Protein AF-E4LIS2-F1 (afdb_monomer)

Secondary structure (DSSP, 8-state):
--------------HHHHHHHHHHHHHTT--STTHHHHHHHHHHHHHHHHHHHHHHHHHS----TTPPP------PPPPP-

Foldseek 3Di:
DDDPPPPPPPDDDDVVNVVVVVVLCVPQVDDDPVSVVVSVCVVVVVVVVVVVVVVVVVVPPPPDPPDPPPPPPDDDDDDDD

Nearest PDB structures (foldseek):
  6xg8-assembly1_A  TM=6.704E-01  e=2.087E-03  Acetivibrio thermocellus ATCC 27405
  6xgw-assembly1_B  TM=6.886E-01  e=8.585E-03  Acetivibrio thermocellus ATCC 27405

Radius of gyration: 26.89 Å; Cα contacts (8 Å, |Δi|>4): 8; chains: 1; bounding box: 85×33×48 Å

Mean predicted aligned error: 16.01 Å

Solvent-accessible surface area (backbone atoms only — not comparable to full-atom values): 5385 Å² total; per-residue (Å²): 135,84,83,77,74,73,82,73,78,77,77,80,85,44,71,71,56,50,52,54,51,53,52,50,48,68,76,64,71,55,85,48,81,63,47,52,53,49,52,52,50,50,54,52,49,50,52,52,48,50,54,50,50,54,50,47,60,70,62,57,75,72,87,52,95,78,63,73,79,82,75,75,81,73,77,80,81,81,84,88,130

pLDDT: mean 70.33, std 15.07, range [45.84, 89.12]

Structure (mmCIF, N/CA/C/O backbone):
data_AF-E4LIS2-F1
#
_entry.id   AF-E4LIS2-F1
#
loop_
_atom_site.group_PDB
_atom_site.id
_atom_site.type_symbol
_atom_site.label_atom_id
_atom_site.label_alt_id
_atom_site.label_comp_id
_atom_site.label_asym_id
_atom_site.label_entity_id
_atom_site.label_seq_id
_atom_site.pdbx_PDB_ins_code
_atom_site.Cartn_x
_atom_site.Cartn_y
_atom_site.Cartn_z
_atom_site.occupancy
_atom_site.B_iso_or_equiv
_atom_site.auth_seq_id
_atom_site.auth_comp_id
_atom_site.auth_asym_id
_atom_site.auth_atom_id
_atom_site.pdbx_PDB_model_num
ATOM 1 N N . MET A 1 1 ? 13.450 19.193 23.684 1.00 46.94 1 MET A N 1
ATOM 2 C CA . MET A 1 1 ? 13.534 18.819 22.254 1.00 46.94 1 MET A CA 1
ATOM 3 C C . MET A 1 1 ? 12.173 19.074 21.617 1.00 46.94 1 MET A C 1
ATOM 5 O O . MET A 1 1 ? 11.221 18.383 21.956 1.00 46.94 1 MET A O 1
ATOM 9 N N . ALA A 1 2 ? 12.042 20.122 20.801 1.00 49.09 2 ALA A N 1
ATOM 10 C CA . ALA A 1 2 ? 10.779 20.474 20.152 1.00 49.09 2 ALA A CA 1
ATOM 11 C C . ALA A 1 2 ? 10.561 19.568 18.931 1.00 49.09 2 ALA A C 1
ATOM 13 O O . ALA A 1 2 ? 11.358 19.588 17.996 1.00 49.09 2 ALA A O 1
ATOM 14 N N . LYS A 1 3 ? 9.502 18.752 18.951 1.00 59.91 3 LYS A N 1
ATOM 15 C CA . LYS A 1 3 ? 9.055 17.989 17.781 1.00 59.91 3 LYS A CA 1
ATOM 16 C C . LYS A 1 3 ? 8.550 18.995 16.743 1.00 59.91 3 LYS A C 1
ATOM 18 O O . LYS A 1 3 ? 7.452 19.521 16.891 1.00 59.91 3 LYS A O 1
ATOM 23 N N . GLN A 1 4 ? 9.362 19.296 15.732 1.00 55.69 4 GLN A N 1
ATOM 24 C CA . GLN A 1 4 ? 8.928 20.043 14.553 1.00 55.69 4 GLN A CA 1
ATOM 25 C C . GLN A 1 4 ? 7.846 19.208 13.856 1.00 55.69 4 GLN A C 1
ATOM 27 O O . GLN A 1 4 ? 8.147 18.200 13.217 1.00 55.69 4 GLN A O 1
ATOM 32 N N . GLN A 1 5 ? 6.575 19.566 14.052 1.00 56.75 5 GLN A N 1
ATOM 33 C CA . GLN A 1 5 ? 5.484 18.979 13.281 1.00 56.75 5 GLN A CA 1
ATOM 34 C C . GLN A 1 5 ? 5.699 19.404 11.830 1.00 56.75 5 GLN A C 1
ATOM 36 O O . GLN A 1 5 ? 5.605 20.588 11.512 1.00 56.75 5 GLN A O 1
ATOM 41 N N . LYS A 1 6 ? 6.064 18.441 10.974 1.00 55.91 6 LYS A N 1
ATOM 42 C CA . LYS A 1 6 ? 6.161 18.654 9.529 1.00 55.91 6 LYS A CA 1
ATOM 43 C C . LYS A 1 6 ? 4.829 19.220 9.061 1.00 55.91 6 LYS A C 1
ATOM 45 O O . LYS A 1 6 ? 3.784 18.637 9.346 1.00 55.91 6 LYS A O 1
ATOM 50 N N . GLU A 1 7 ? 4.884 20.357 8.381 1.00 51.62 7 GLU A N 1
ATOM 51 C CA . GLU A 1 7 ? 3.719 20.985 7.779 1.00 51.62 7 GLU A CA 1
ATOM 52 C C . GLU A 1 7 ? 3.065 19.960 6.846 1.00 51.62 7 GLU A C 1
ATOM 54 O O . GLU A 1 7 ? 3.624 19.576 5.816 1.00 51.62 7 GLU A O 1
ATOM 59 N N . VAL A 1 8 ? 1.927 19.412 7.277 1.00 60.38 8 VAL A N 1
ATOM 60 C CA . VAL A 1 8 ? 1.220 18.383 6.521 1.00 60.38 8 VAL A CA 1
ATOM 61 C C . VAL A 1 8 ? 0.722 19.071 5.262 1.00 60.38 8 VAL A C 1
ATOM 63 O O . VAL A 1 8 ? -0.179 19.910 5.330 1.00 60.38 8 VAL A O 1
ATOM 66 N N . HIS A 1 9 ? 1.336 18.760 4.120 1.00 63.34 9 HIS A N 1
ATOM 67 C CA . HIS A 1 9 ? 0.875 19.241 2.825 1.00 63.34 9 HIS A CA 1
ATOM 68 C C . HIS A 1 9 ? -0.594 18.840 2.683 1.00 63.34 9 HIS A C 1
ATOM 70 O O . HIS A 1 9 ? -0.920 17.666 2.506 1.00 63.34 9 HIS A O 1
ATOM 76 N N . LYS A 1 10 ? -1.499 19.814 2.828 1.00 65.31 10 LYS A N 1
ATOM 77 C CA . LYS A 1 10 ? -2.937 19.576 2.729 1.00 65.31 10 LYS A CA 1
ATOM 78 C C . LYS A 1 10 ? -3.227 19.152 1.299 1.00 65.31 10 LYS A C 1
ATOM 80 O O . LYS A 1 10 ? -3.206 19.972 0.379 1.00 65.31 10 LYS A O 1
ATOM 85 N N . VAL A 1 11 ? -3.462 17.859 1.103 1.00 71.94 11 VAL A N 1
ATOM 86 C CA . VAL A 1 11 ? -3.757 17.314 -0.216 1.00 71.94 11 VAL A CA 1
ATOM 87 C C . VAL A 1 11 ? -5.069 17.931 -0.694 1.00 71.94 11 VAL A C 1
ATOM 89 O O . VAL A 1 11 ? -6.139 17.643 -0.163 1.00 71.94 11 VAL A O 1
ATOM 92 N N . LYS A 1 12 ? -5.005 18.789 -1.717 1.00 80.69 12 LYS A N 1
ATOM 93 C CA . LYS A 1 12 ? -6.21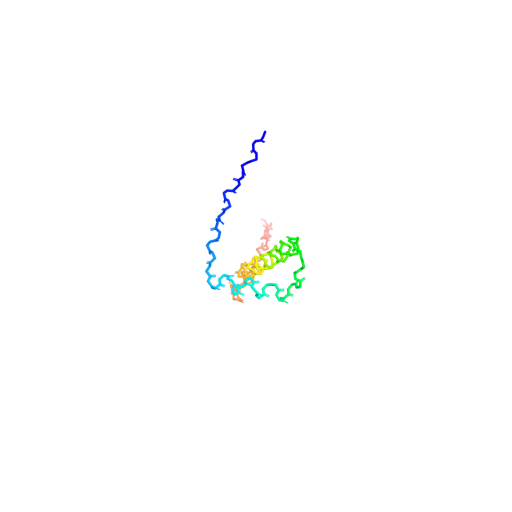2 19.199 -2.445 1.00 80.69 12 LYS A CA 1
ATOM 94 C C . LYS A 1 12 ? -6.785 17.964 -3.124 1.00 80.69 12 LYS A C 1
ATOM 96 O O . LYS A 1 12 ? -6.131 17.424 -4.018 1.00 80.69 12 LYS A O 1
ATOM 101 N N . MET A 1 13 ? -7.968 17.522 -2.709 1.00 80.62 13 MET A N 1
ATOM 102 C CA . MET A 1 13 ? -8.642 16.409 -3.369 1.00 80.62 13 MET A CA 1
ATOM 103 C C . MET A 1 13 ? -9.182 16.854 -4.720 1.00 80.62 13 MET A C 1
ATOM 105 O O . MET A 1 13 ? -10.056 17.714 -4.801 1.00 80.62 13 MET A O 1
ATOM 109 N N . THR A 1 14 ? -8.627 16.259 -5.767 1.00 89.12 14 THR A N 1
ATOM 110 C CA . THR A 1 14 ? -9.123 16.324 -7.142 1.00 89.12 14 THR A CA 1
ATOM 111 C C . THR A 1 14 ? -9.783 14.992 -7.476 1.00 89.12 14 THR A C 1
ATOM 113 O O . THR A 1 14 ? -9.561 14.002 -6.777 1.00 89.12 14 THR A O 1
ATOM 116 N N . ASP A 1 15 ? -10.568 14.933 -8.544 1.00 86.56 15 ASP A N 1
ATOM 117 C CA . ASP A 1 15 ? -11.311 13.711 -8.878 1.00 86.56 15 ASP A CA 1
ATOM 118 C C . ASP A 1 15 ? -10.383 12.546 -9.235 1.00 86.56 15 ASP A C 1
ATOM 120 O O . ASP A 1 15 ? -10.613 11.425 -8.792 1.00 86.56 15 ASP A O 1
ATOM 124 N N . GLY A 1 16 ? -9.243 12.827 -9.877 1.00 88.81 16 GLY A N 1
ATOM 125 C CA . GLY A 1 16 ? -8.188 11.828 -10.074 1.00 88.81 16 GLY A CA 1
ATOM 126 C C . GLY A 1 16 ? -7.630 11.270 -8.757 1.00 88.81 16 GLY A C 1
ATOM 127 O O . GLY A 1 16 ? -7.420 10.070 -8.637 1.00 88.81 16 GLY A O 1
ATOM 128 N N . LYS A 1 17 ? -7.462 12.109 -7.723 1.00 85.06 17 LYS A N 1
ATOM 129 C CA . LYS A 1 17 ? -7.013 11.640 -6.399 1.00 85.06 17 LYS A CA 1
ATOM 130 C C . LYS A 1 17 ? -8.076 10.809 -5.686 1.00 85.06 17 LYS A C 1
ATOM 132 O O . LYS A 1 17 ? -7.726 9.858 -4.999 1.00 85.06 17 LYS A O 1
ATOM 137 N N . ARG A 1 18 ? -9.362 11.136 -5.860 1.00 85.88 18 ARG A N 1
ATOM 138 C CA . ARG A 1 18 ? -10.466 10.321 -5.323 1.00 85.88 18 ARG A CA 1
ATOM 139 C C . ARG A 1 18 ? -10.521 8.948 -5.985 1.00 85.88 18 ARG A C 1
ATOM 141 O O . ARG A 1 18 ? -10.708 7.970 -5.274 1.00 85.88 18 ARG A O 1
ATOM 148 N N . ALA A 1 19 ? -10.322 8.882 -7.301 1.00 87.50 19 ALA A N 1
ATOM 149 C CA . ALA A 1 19 ? -10.301 7.623 -8.040 1.00 87.50 19 ALA A CA 1
ATOM 150 C C . ALA A 1 19 ? -9.180 6.692 -7.548 1.00 87.50 19 ALA A C 1
ATOM 152 O O . ALA A 1 19 ? -9.442 5.529 -7.262 1.00 87.50 19 ALA A O 1
ATOM 153 N N . ILE A 1 20 ? -7.967 7.226 -7.352 1.00 85.81 20 ILE A N 1
ATOM 154 C CA . ILE A 1 20 ? -6.832 6.459 -6.807 1.00 85.81 20 ILE A CA 1
ATOM 155 C C . ILE A 1 20 ? -7.150 5.935 -5.404 1.00 85.81 20 ILE A C 1
ATOM 157 O O . ILE A 1 20 ? -6.929 4.764 -5.114 1.00 85.81 20 ILE A O 1
ATOM 161 N N . ILE A 1 21 ? -7.707 6.785 -4.533 1.00 82.50 21 ILE A N 1
ATOM 162 C CA . ILE A 1 21 ? -8.095 6.357 -3.185 1.00 82.50 21 ILE A CA 1
ATOM 163 C C . ILE A 1 21 ? -9.149 5.244 -3.260 1.00 82.50 21 ILE A C 1
ATOM 165 O O . ILE A 1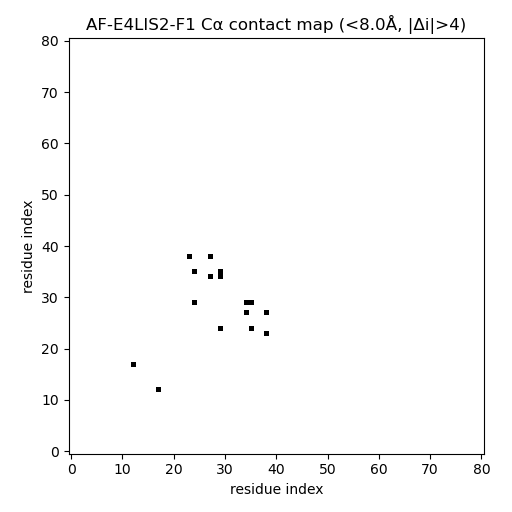 21 ? -9.006 4.246 -2.568 1.00 82.50 21 ILE A O 1
ATOM 169 N N . GLN A 1 22 ? -10.172 5.362 -4.110 1.00 84.25 22 GLN A N 1
ATOM 170 C CA . GLN A 1 22 ? -11.199 4.321 -4.254 1.00 84.25 22 GLN A CA 1
ATOM 171 C C . GLN A 1 22 ? -10.634 2.972 -4.708 1.00 84.25 22 GLN A C 1
ATOM 173 O O . GLN A 1 22 ? -11.048 1.949 -4.172 1.00 84.25 22 GLN A O 1
ATOM 178 N N . GLN A 1 23 ? -9.687 2.968 -5.647 1.00 85.31 23 GLN A N 1
ATOM 179 C CA . GLN A 1 23 ? -8.997 1.743 -6.065 1.00 85.31 23 GLN A CA 1
ATOM 180 C C . GLN A 1 23 ? -8.229 1.118 -4.897 1.00 85.31 23 GLN A C 1
ATOM 182 O O . GLN A 1 23 ? -8.350 -0.077 -4.649 1.00 85.31 23 GLN A O 1
ATOM 187 N N . LEU A 1 24 ? -7.545 1.945 -4.102 1.00 83.31 24 LEU A N 1
ATOM 188 C CA . LEU A 1 24 ? -6.815 1.488 -2.922 1.00 83.31 24 LEU A CA 1
ATOM 189 C C . LEU A 1 24 ? -7.735 0.817 -1.889 1.00 83.31 24 LEU A C 1
ATOM 191 O O . LEU A 1 24 ? -7.398 -0.231 -1.351 1.00 83.31 24 LEU A O 1
ATOM 195 N N . PHE A 1 25 ? -8.919 1.392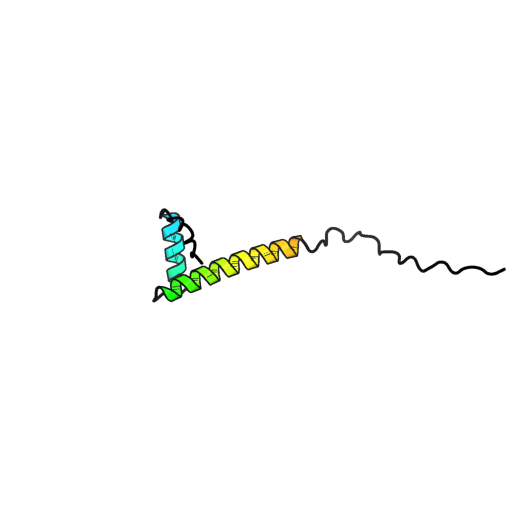 -1.645 1.00 80.94 25 PHE A N 1
ATOM 196 C CA . PHE A 1 25 ? -9.924 0.812 -0.745 1.00 80.94 25 PHE A CA 1
ATOM 197 C C . PHE A 1 25 ? -10.463 -0.539 -1.236 1.00 80.94 25 PHE A C 1
ATOM 199 O O . PHE A 1 25 ? -10.821 -1.372 -0.409 1.00 80.94 25 PHE A O 1
ATOM 206 N N . GLN A 1 26 ? -10.536 -0.755 -2.552 1.00 81.50 26 GLN A N 1
ATOM 207 C CA . GLN A 1 26 ? -11.020 -2.009 -3.136 1.00 81.50 26 GLN A CA 1
ATOM 208 C C . GLN A 1 26 ? -9.965 -3.119 -3.110 1.00 81.50 26 GLN A C 1
ATOM 210 O O . GLN A 1 26 ? -10.317 -4.276 -2.908 1.00 81.50 26 GLN A O 1
ATOM 215 N N . GLU A 1 27 ? -8.692 -2.782 -3.321 1.00 82.56 27 GLU A N 1
ATOM 216 C CA . GLU A 1 27 ? -7.608 -3.770 -3.390 1.00 82.56 27 GLU A CA 1
ATOM 217 C C . GLU A 1 27 ? -7.106 -4.224 -2.010 1.00 82.56 27 GLU A C 1
ATOM 219 O O . GLU A 1 27 ? -6.690 -5.371 -1.871 1.00 82.56 27 GLU A O 1
ATOM 224 N N . TYR A 1 28 ? -7.162 -3.353 -0.994 1.00 79.06 28 TYR A N 1
ATOM 225 C CA . TYR A 1 28 ? -6.566 -3.599 0.331 1.00 79.06 28 TYR A CA 1
ATOM 226 C C . TYR A 1 28 ? -7.567 -3.958 1.445 1.00 79.06 28 TYR A C 1
ATOM 228 O O . TYR A 1 28 ? -7.159 -4.015 2.601 1.00 79.06 28 TYR A O 1
ATOM 236 N N . ASP A 1 29 ? -8.846 -4.184 1.118 1.00 80.88 29 ASP A N 1
ATOM 237 C CA . ASP A 1 29 ? -9.930 -4.514 2.069 1.00 80.88 29 ASP A CA 1
ATOM 238 C C . ASP A 1 29 ? -9.885 -3.665 3.358 1.00 80.88 29 ASP A C 1
ATOM 240 O O . ASP A 1 29 ? -9.706 -4.146 4.476 1.00 80.88 29 ASP A O 1
ATOM 244 N N . ILE A 1 30 ? -9.934 -2.342 3.183 1.00 81.62 30 ILE A N 1
ATOM 245 C CA . ILE A 1 30 ? -9.676 -1.392 4.271 1.00 81.62 30 ILE A CA 1
ATOM 246 C C . ILE A 1 30 ? -10.903 -1.265 5.177 1.00 81.62 30 ILE A C 1
ATOM 248 O O . ILE A 1 30 ? -11.908 -0.658 4.798 1.00 81.62 30 ILE A O 1
ATOM 252 N N . GLU A 1 31 ? -10.773 -1.737 6.417 1.00 83.44 31 GLU A N 1
ATOM 253 C CA . GLU A 1 31 ? -11.809 -1.640 7.452 1.00 83.44 31 GLU A CA 1
ATOM 254 C C . GLU A 1 31 ? -11.536 -0.516 8.469 1.00 83.44 31 GLU A C 1
ATOM 256 O O . GLU A 1 31 ? -12.466 0.031 9.071 1.00 83.44 31 GLU A O 1
ATOM 261 N N . SER A 1 32 ? -10.269 -0.126 8.659 1.00 83.06 32 SER A N 1
ATOM 262 C CA . SER A 1 32 ? -9.861 0.838 9.685 1.00 83.06 32 SER A CA 1
ATOM 263 C C . SER A 1 32 ? -8.872 1.907 9.205 1.00 83.06 32 SER A C 1
ATOM 265 O O . SER A 1 32 ? -8.221 1.824 8.162 1.00 83.06 32 SER A O 1
ATOM 267 N N . THR A 1 33 ? -8.705 2.949 10.028 1.00 82.25 33 THR A N 1
ATOM 268 C CA . THR A 1 33 ? -7.696 3.997 9.801 1.00 82.25 33 THR A CA 1
ATOM 269 C C . THR A 1 33 ? -6.251 3.509 9.957 1.00 82.25 33 THR A C 1
ATOM 271 O O . THR A 1 33 ? -5.333 4.251 9.603 1.00 82.25 33 THR A O 1
ATOM 274 N N . SER A 1 34 ? -6.035 2.322 10.536 1.00 84.75 34 SER A N 1
ATOM 275 C CA . SER A 1 34 ? -4.712 1.688 10.570 1.00 84.75 34 SER A CA 1
ATOM 276 C C . SER A 1 34 ? -4.416 1.036 9.226 1.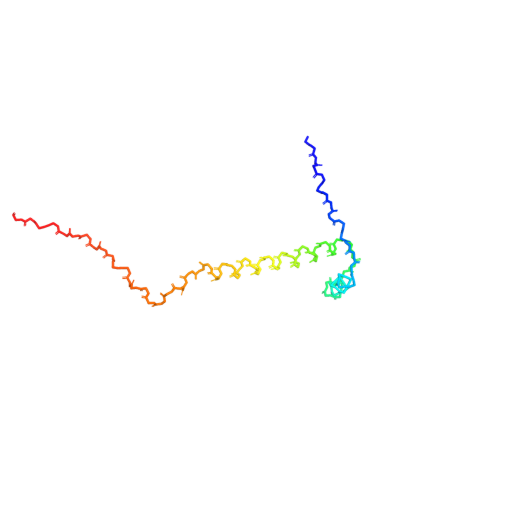00 84.75 34 SER A C 1
ATOM 278 O O . SER A 1 34 ? -3.363 1.293 8.650 1.00 84.75 34 SER A O 1
ATOM 280 N N . ASP A 1 35 ? -5.392 0.314 8.677 1.00 82.50 35 ASP A N 1
ATOM 281 C CA . ASP A 1 35 ? -5.234 -0.435 7.427 1.00 82.50 35 ASP A CA 1
ATOM 282 C C . ASP A 1 35 ? -4.942 0.504 6.255 1.00 82.50 35 ASP A C 1
ATOM 284 O O . ASP A 1 35 ? -4.034 0.251 5.472 1.00 82.50 35 ASP A O 1
ATOM 288 N N . ILE A 1 36 ? -5.601 1.670 6.194 1.00 82.75 36 ILE A N 1
ATOM 289 C CA . ILE A 1 36 ? -5.272 2.701 5.192 1.00 82.75 36 ILE A CA 1
ATOM 290 C C . ILE A 1 36 ? -3.844 3.239 5.344 1.00 82.75 36 ILE A C 1
ATOM 292 O O . ILE A 1 36 ? -3.205 3.566 4.348 1.00 82.75 36 ILE A O 1
ATOM 296 N N . GLN A 1 37 ? -3.319 3.360 6.565 1.00 83.06 37 GLN A N 1
ATOM 297 C CA . GLN A 1 37 ? -1.945 3.829 6.757 1.00 83.06 37 GLN A CA 1
ATOM 298 C C . GLN A 1 37 ? -0.935 2.776 6.329 1.00 83.06 37 GLN A C 1
ATOM 300 O O . GLN A 1 37 ? 0.082 3.136 5.739 1.00 83.06 37 GLN A O 1
ATOM 305 N N . ASP A 1 38 ? -1.199 1.510 6.628 1.00 85.25 38 ASP A N 1
ATOM 306 C CA . ASP A 1 38 ? -0.294 0.417 6.298 1.00 85.25 38 ASP A CA 1
ATOM 307 C C . ASP A 1 38 ? -0.340 0.107 4.797 1.00 85.25 38 ASP A C 1
ATOM 309 O O . ASP A 1 38 ? 0.712 0.087 4.166 1.00 85.25 38 ASP A O 1
ATOM 313 N N . ALA A 1 39 ? -1.525 0.094 4.178 1.00 85.12 39 ALA A N 1
ATOM 314 C CA . ALA A 1 39 ? -1.681 0.014 2.725 1.00 85.12 39 ALA A CA 1
ATOM 315 C C . ALA A 1 39 ? -0.933 1.140 1.988 1.00 85.12 39 ALA A C 1
ATOM 317 O O . ALA A 1 39 ? -0.232 0.896 1.008 1.00 85.12 39 ALA A O 1
ATOM 318 N N . LEU A 1 40 ? -1.0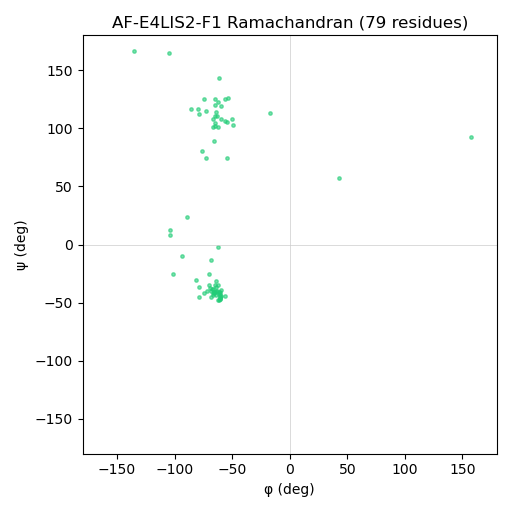26 2.388 2.471 1.00 86.06 40 LEU A N 1
ATOM 319 C CA . LEU A 1 40 ? -0.291 3.511 1.876 1.00 86.06 40 LEU A CA 1
ATOM 320 C C . LEU A 1 40 ? 1.229 3.379 2.050 1.00 86.06 40 LEU A C 1
ATOM 322 O O . LEU A 1 40 ? 1.971 3.747 1.139 1.00 86.06 40 LEU A O 1
ATOM 326 N N . LY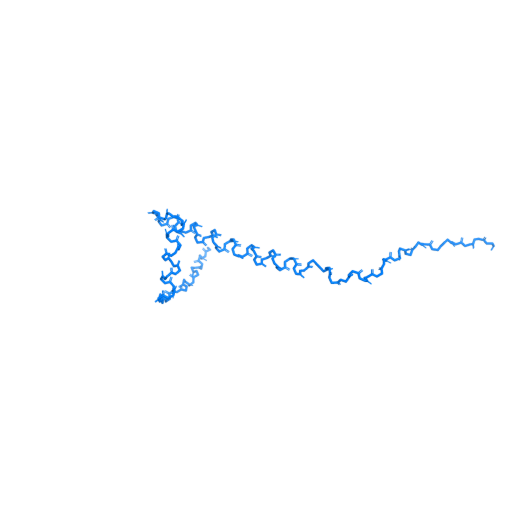S A 1 41 ? 1.709 2.882 3.199 1.00 87.31 41 LYS A N 1
ATOM 327 C CA . LYS A 1 41 ? 3.143 2.628 3.421 1.00 87.31 41 LYS A CA 1
ATOM 328 C C . LYS A 1 41 ? 3.650 1.516 2.515 1.00 87.31 41 LYS A C 1
ATOM 330 O O . LYS A 1 41 ? 4.716 1.681 1.932 1.00 87.31 41 LYS A O 1
ATOM 335 N N . ASP A 1 42 ? 2.894 0.434 2.385 1.00 87.88 42 ASP A N 1
ATOM 336 C CA . ASP A 1 42 ? 3.270 -0.723 1.581 1.00 87.88 42 ASP A CA 1
ATOM 337 C C . ASP A 1 42 ? 3.277 -0.377 0.093 1.00 87.88 42 ASP A C 1
ATOM 339 O O . ASP A 1 42 ? 4.260 -0.658 -0.589 1.00 87.88 42 ASP A O 1
ATOM 343 N N . LEU A 1 43 ? 2.252 0.325 -0.403 1.00 86.69 43 LEU A N 1
ATOM 344 C CA . LEU A 1 43 ? 2.191 0.747 -1.804 1.00 86.69 43 LEU A CA 1
ATOM 345 C C . LEU A 1 43 ? 3.348 1.689 -2.166 1.00 86.69 43 LEU A C 1
ATOM 347 O O . LEU A 1 43 ? 4.032 1.502 -3.177 1.00 86.69 43 LEU A O 1
ATOM 351 N N . LEU A 1 44 ? 3.592 2.707 -1.335 1.00 86.75 44 LEU A N 1
ATOM 352 C CA . LEU A 1 44 ? 4.683 3.655 -1.568 1.00 86.75 44 LEU A CA 1
ATOM 353 C C . LEU A 1 44 ? 6.053 2.996 -1.373 1.00 86.75 44 LEU A C 1
ATOM 355 O O . LEU A 1 44 ? 6.980 3.283 -2.127 1.00 86.75 44 LEU A O 1
ATOM 359 N N . GLY A 1 45 ? 6.180 2.101 -0.394 1.00 87.88 45 GLY A N 1
ATOM 360 C CA . GLY A 1 45 ? 7.391 1.330 -0.131 1.00 87.88 45 GLY A CA 1
ATOM 361 C C . GLY A 1 45 ? 7.741 0.387 -1.279 1.00 87.88 45 GLY A C 1
ATOM 362 O O . GLY A 1 45 ? 8.896 0.354 -1.696 1.00 87.88 45 GLY A O 1
ATOM 363 N N . GLY A 1 46 ? 6.747 -0.311 -1.836 1.00 86.56 46 GLY A N 1
ATOM 364 C CA . GLY A 1 46 ? 6.888 -1.146 -3.029 1.00 86.56 46 GLY A CA 1
ATOM 365 C C . GLY A 1 46 ? 7.313 -0.329 -4.245 1.00 86.56 46 GLY A C 1
ATOM 366 O O . GLY A 1 46 ? 8.310 -0.657 -4.878 1.00 86.56 46 GLY A O 1
ATOM 367 N N . THR A 1 47 ? 6.648 0.805 -4.490 1.00 86.00 47 THR A N 1
ATOM 368 C CA . THR A 1 47 ? 6.980 1.698 -5.615 1.00 86.00 47 THR A CA 1
ATOM 369 C C . THR A 1 47 ? 8.414 2.228 -5.518 1.00 86.00 47 THR A C 1
ATOM 371 O O . THR A 1 47 ? 9.160 2.196 -6.491 1.00 86.00 47 THR A O 1
ATOM 374 N N . ILE A 1 48 ? 8.834 2.707 -4.341 1.00 84.69 48 ILE A N 1
ATOM 375 C CA . ILE A 1 48 ? 10.201 3.214 -4.142 1.00 84.69 48 ILE A CA 1
ATOM 376 C C . ILE A 1 48 ? 11.218 2.083 -4.297 1.00 84.69 48 ILE A C 1
ATOM 378 O O . ILE A 1 48 ? 12.259 2.289 -4.913 1.00 84.69 48 ILE A O 1
ATOM 382 N N . LYS A 1 49 ? 10.923 0.892 -3.767 1.00 84.56 49 LYS A N 1
ATOM 383 C CA . LYS A 1 49 ? 11.791 -0.276 -3.915 1.00 84.56 49 LYS A CA 1
ATOM 384 C C . LYS A 1 49 ? 11.966 -0.657 -5.386 1.00 84.56 49 LYS A C 1
ATOM 386 O O . LYS A 1 49 ? 13.102 -0.830 -5.807 1.00 84.56 49 LYS A O 1
ATOM 391 N N . GLU A 1 50 ? 10.887 -0.719 -6.162 1.00 83.94 50 GLU A N 1
ATOM 392 C CA . GLU A 1 50 ? 10.952 -0.970 -7.607 1.00 83.94 50 GLU A CA 1
ATOM 393 C C . GLU A 1 50 ? 11.776 0.100 -8.328 1.00 83.94 50 GLU A C 1
ATOM 395 O O . GLU A 1 50 ? 12.639 -0.229 -9.134 1.00 83.94 50 GLU A O 1
ATOM 400 N N . MET A 1 51 ? 11.583 1.382 -7.998 1.00 80.31 51 MET A N 1
ATOM 401 C CA . MET A 1 51 ? 12.393 2.464 -8.570 1.00 80.31 51 MET A CA 1
ATOM 402 C C . MET A 1 51 ? 13.881 2.312 -8.230 1.00 80.31 51 MET A C 1
ATOM 404 O O . MET A 1 51 ? 14.723 2.512 -9.101 1.00 80.31 51 MET A O 1
ATOM 408 N N . MET A 1 52 ? 14.209 1.926 -6.995 1.00 78.81 52 MET A N 1
ATOM 409 C CA . MET A 1 52 ? 15.588 1.665 -6.577 1.00 78.81 52 MET A CA 1
ATOM 410 C C . MET A 1 52 ? 16.178 0.427 -7.262 1.00 78.81 52 MET A C 1
ATOM 412 O O . MET A 1 52 ? 17.354 0.432 -7.606 1.00 78.81 52 MET A O 1
ATOM 416 N N . GLU A 1 53 ? 15.397 -0.634 -7.463 1.00 76.06 53 GLU A N 1
ATOM 417 C CA . GLU A 1 53 ? 15.830 -1.837 -8.184 1.00 76.06 53 GLU A CA 1
ATOM 418 C C . GLU A 1 53 ? 16.075 -1.542 -9.667 1.00 76.06 53 GLU A C 1
ATOM 420 O O . GLU A 1 53 ? 17.103 -1.955 -10.193 1.00 76.06 53 GLU A O 1
ATOM 425 N N . VAL A 1 54 ? 15.210 -0.756 -10.315 1.00 75.75 54 VAL A N 1
ATOM 426 C CA . VAL A 1 54 ? 15.403 -0.279 -11.697 1.00 75.75 54 VAL A CA 1
ATOM 427 C C . VAL A 1 54 ? 16.629 0.631 -11.809 1.00 75.75 54 VAL A C 1
ATOM 429 O O . VAL A 1 54 ? 17.390 0.533 -12.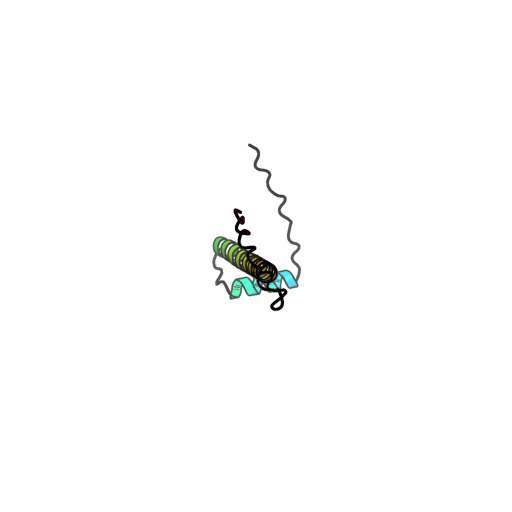774 1.00 75.75 54 VAL A O 1
ATOM 432 N N . GLU A 1 55 ? 16.850 1.507 -10.826 1.00 67.44 55 GLU A N 1
ATOM 433 C CA . GLU A 1 55 ? 18.045 2.350 -10.768 1.00 67.44 55 GLU A CA 1
ATOM 434 C C . GLU A 1 55 ? 19.314 1.508 -10.564 1.00 67.44 55 GLU A C 1
ATOM 436 O O . GLU A 1 55 ? 20.311 1.753 -11.238 1.00 67.44 55 GLU A O 1
ATOM 441 N N . MET A 1 56 ? 19.281 0.478 -9.709 1.00 61.62 56 MET A N 1
ATOM 442 C CA . MET A 1 56 ? 20.399 -0.454 -9.515 1.00 61.62 56 MET A CA 1
ATOM 443 C C . MET A 1 56 ? 20.660 -1.339 -10.738 1.00 61.62 56 MET A C 1
ATOM 445 O O . MET A 1 56 ? 21.822 -1.543 -11.074 1.00 61.62 56 MET A O 1
ATOM 449 N N . ASP A 1 57 ? 19.626 -1.829 -11.425 1.00 58.72 57 ASP A N 1
ATOM 450 C CA . ASP A 1 57 ? 19.757 -2.583 -12.682 1.00 58.72 57 ASP A CA 1
ATOM 451 C C . ASP A 1 57 ? 20.350 -1.699 -13.792 1.00 58.72 57 ASP A C 1
ATOM 453 O O . ASP A 1 57 ? 21.235 -2.121 -14.532 1.00 58.72 57 ASP A O 1
ATOM 457 N N . SER A 1 58 ? 19.980 -0.413 -13.813 1.00 58.28 58 SER A N 1
ATOM 458 C CA . SER A 1 58 ? 20.603 0.598 -14.681 1.00 58.28 58 SER A CA 1
ATOM 459 C C . SER A 1 58 ? 22.044 0.950 -14.264 1.00 58.28 58 SER A C 1
ATOM 461 O O . SER A 1 58 ? 22.840 1.373 -15.099 1.00 58.28 58 SER A O 1
ATOM 463 N N . HIS A 1 59 ? 22.403 0.773 -12.986 1.00 55.22 59 HIS A N 1
ATOM 464 C CA . HIS A 1 59 ? 23.740 1.041 -12.436 1.00 55.22 59 HIS A CA 1
ATOM 465 C C . HIS A 1 59 ? 24.679 -0.178 -12.397 1.00 55.22 59 HIS A C 1
ATOM 467 O O . HIS A 1 59 ? 25.881 -0.012 -12.161 1.00 55.22 59 HIS A O 1
ATOM 473 N N . LEU A 1 60 ? 24.190 -1.392 -12.665 1.00 53.78 60 LEU A N 1
ATOM 474 C CA . LEU A 1 60 ? 25.021 -2.559 -12.954 1.00 53.78 60 LEU A CA 1
ATOM 475 C C . LEU A 1 60 ? 25.534 -2.414 -14.384 1.00 53.78 60 LEU A C 1
ATOM 477 O O . LEU A 1 60 ? 24.979 -2.985 -15.314 1.00 53.78 60 LEU A O 1
ATOM 481 N N . GLY A 1 61 ? 26.583 -1.601 -14.544 1.00 51.72 61 GLY A N 1
ATOM 482 C CA . GLY A 1 61 ? 27.255 -1.282 -15.802 1.00 51.72 61 GLY A CA 1
ATOM 483 C C . GLY A 1 61 ? 27.732 -2.505 -16.591 1.00 51.72 61 GLY A C 1
ATOM 484 O O . GLY A 1 61 ? 28.925 -2.773 -16.693 1.00 51.72 61 GLY A O 1
ATOM 485 N N . TYR A 1 62 ? 26.793 -3.202 -17.221 1.00 48.84 62 TYR A N 1
ATOM 486 C CA . TYR A 1 62 ? 27.009 -4.106 -18.341 1.00 48.84 62 TYR A CA 1
ATOM 487 C C . TYR A 1 62 ? 26.919 -3.354 -19.671 1.00 48.84 62 TYR A C 1
ATOM 489 O O . TYR A 1 62 ? 26.730 -3.950 -20.731 1.00 48.84 62 TYR A O 1
ATOM 497 N N . GLU A 1 63 ? 27.151 -2.044 -19.656 1.00 47.34 63 GLU A N 1
ATOM 498 C CA . GLU A 1 63 ? 27.587 -1.326 -20.843 1.00 47.34 63 GLU A CA 1
ATOM 499 C C . GLU A 1 63 ? 29.051 -1.689 -21.118 1.00 47.34 63 GLU A C 1
ATOM 501 O O . GLU A 1 63 ? 29.965 -0.933 -20.803 1.00 47.34 63 GLU A O 1
ATOM 506 N N . ASN A 1 64 ? 29.277 -2.902 -21.633 1.00 51.91 64 ASN A N 1
ATOM 507 C CA . ASN A 1 64 ? 30.152 -3.198 -22.771 1.00 51.91 64 ASN A CA 1
ATOM 508 C C . ASN A 1 64 ? 30.612 -4.678 -22.746 1.00 51.91 64 ASN A C 1
ATOM 510 O O . ASN A 1 64 ? 31.674 -4.982 -22.196 1.00 51.91 64 ASN A O 1
ATOM 514 N N . PRO A 1 65 ? 29.901 -5.612 -23.411 1.00 54.84 65 PRO A N 1
ATOM 515 C CA . PRO A 1 65 ? 30.400 -6.975 -23.646 1.00 54.84 65 PRO A CA 1
ATOM 516 C C . PRO A 1 65 ? 31.682 -7.031 -24.506 1.00 54.84 65 PRO A C 1
ATOM 518 O O . PRO A 1 65 ? 32.220 -8.109 -24.739 1.00 54.84 65 PRO A O 1
ATOM 521 N N . ASN A 1 66 ? 32.185 -5.884 -24.973 1.00 47.97 66 ASN A N 1
ATOM 522 C CA . ASN A 1 66 ? 33.421 -5.721 -25.733 1.00 47.97 66 ASN A CA 1
ATOM 523 C C . ASN A 1 66 ? 34.576 -5.135 -24.892 1.00 47.97 66 ASN A C 1
ATOM 525 O O . ASN A 1 66 ? 35.588 -4.706 -25.451 1.00 47.97 66 ASN A O 1
ATOM 529 N N . ALA A 1 67 ? 34.446 -5.069 -23.561 1.00 50.69 67 ALA A N 1
ATOM 530 C CA . ALA A 1 67 ? 35.569 -4.710 -22.702 1.00 50.69 67 ALA A CA 1
ATOM 531 C C . ALA A 1 67 ? 36.655 -5.803 -22.810 1.00 50.69 67 ALA A C 1
ATOM 533 O O . ALA A 1 67 ? 36.375 -6.969 -22.517 1.00 50.69 67 ALA A O 1
ATOM 534 N N . PRO A 1 68 ? 37.888 -5.481 -23.251 1.00 51.28 68 PRO A N 1
ATOM 535 C CA . PRO A 1 68 ? 38.941 -6.482 -23.349 1.00 51.28 68 PRO A CA 1
ATOM 536 C C . PRO A 1 68 ? 39.229 -7.048 -21.952 1.00 51.28 68 PRO A C 1
ATOM 538 O O . PRO A 1 68 ? 39.202 -6.288 -20.977 1.00 51.28 68 PRO A O 1
ATOM 541 N N . PRO A 1 69 ? 39.524 -8.356 -21.822 1.00 52.16 69 PRO A N 1
ATOM 542 C CA . PRO A 1 69 ? 39.860 -8.929 -20.529 1.00 52.16 69 PRO A CA 1
ATOM 543 C C . PRO A 1 69 ? 41.036 -8.144 -19.953 1.00 52.16 69 PRO A C 1
ATOM 545 O O . PRO A 1 69 ? 42.063 -7.980 -20.619 1.00 52.16 69 PRO A O 1
ATOM 548 N N . MET A 1 70 ? 40.864 -7.635 -18.731 1.00 57.84 70 MET A N 1
ATOM 549 C CA . MET A 1 70 ? 41.925 -7.003 -17.953 1.00 57.84 70 MET A CA 1
ATOM 550 C C . MET A 1 70 ? 43.141 -7.934 -17.975 1.00 57.84 70 MET A C 1
ATOM 552 O O . MET A 1 70 ? 43.159 -8.962 -17.298 1.00 57.84 70 MET A O 1
ATOM 556 N N . ARG A 1 71 ? 44.156 -7.609 -18.789 1.00 52.31 71 ARG A N 1
ATOM 557 C CA . ARG A 1 71 ? 45.451 -8.292 -18.745 1.00 52.31 71 ARG A CA 1
ATOM 558 C C . ARG A 1 71 ? 46.032 -7.967 -17.381 1.00 52.31 71 ARG A C 1
ATOM 560 O O . ARG A 1 71 ? 46.539 -6.871 -17.166 1.00 52.31 71 ARG A O 1
ATOM 567 N N . THR A 1 72 ? 45.946 -8.923 -16.465 1.00 56.75 72 THR A N 1
ATOM 568 C CA . THR A 1 72 ? 46.770 -8.952 -15.263 1.00 56.75 72 THR A CA 1
ATOM 569 C C . THR A 1 72 ? 48.214 -8.766 -15.718 1.00 56.75 72 THR A C 1
ATOM 571 O O . THR A 1 72 ? 48.772 -9.653 -16.369 1.00 56.75 72 THR A O 1
ATOM 574 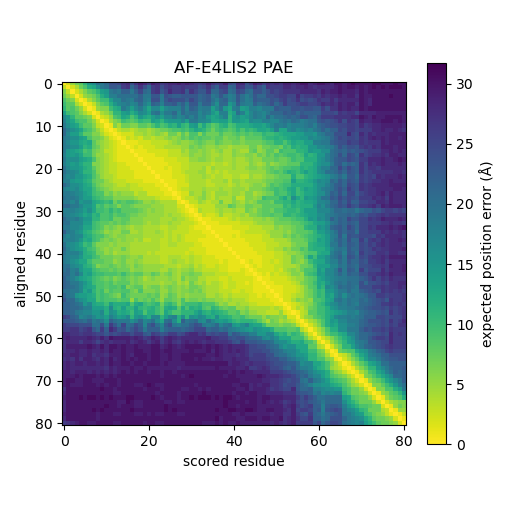N N . LEU A 1 73 ? 48.809 -7.601 -15.448 1.00 52.47 73 LEU A N 1
ATOM 575 C CA . LEU A 1 73 ? 50.247 -7.414 -15.594 1.00 52.47 73 LEU A CA 1
ATOM 576 C C . LEU A 1 73 ? 50.912 -8.318 -14.555 1.00 52.47 73 LEU A C 1
ATOM 578 O O . LEU A 1 73 ? 51.124 -7.935 -13.408 1.00 52.47 73 LEU A O 1
ATOM 582 N N . ALA A 1 74 ? 51.177 -9.559 -14.958 1.00 54.47 74 ALA A N 1
ATOM 583 C CA . ALA A 1 74 ? 52.069 -10.448 -14.251 1.00 54.47 74 ALA A CA 1
ATOM 584 C C . ALA A 1 74 ? 53.441 -9.767 -14.217 1.00 54.47 74 ALA A C 1
ATOM 586 O O . ALA A 1 74 ? 54.096 -9.591 -15.243 1.00 54.47 74 ALA A O 1
ATOM 587 N N . MET A 1 75 ? 53.788 -9.313 -13.016 1.00 54.47 75 MET A N 1
ATOM 588 C CA . MET A 1 75 ? 55.105 -8.923 -12.528 1.00 54.47 75 MET A CA 1
ATOM 589 C C . MET A 1 75 ? 56.244 -9.457 -13.407 1.00 54.47 75 MET A C 1
ATOM 591 O O . MET A 1 75 ? 56.488 -10.663 -13.463 1.00 54.47 75 MET A O 1
ATOM 595 N N . GLY A 1 76 ? 56.949 -8.544 -14.079 1.00 50.38 76 GLY A N 1
ATOM 596 C CA . GLY A 1 76 ? 58.159 -8.859 -14.828 1.00 50.38 76 GLY A CA 1
ATOM 597 C C . GLY A 1 76 ? 59.216 -9.455 -13.902 1.00 50.38 76 GLY A C 1
ATOM 598 O O . GLY A 1 76 ? 59.656 -8.823 -12.943 1.00 50.38 76 GLY A O 1
ATOM 599 N N . THR A 1 77 ? 59.614 -10.689 -14.185 1.00 65.00 77 THR A N 1
ATOM 600 C CA . THR A 1 77 ? 60.743 -11.357 -13.545 1.00 65.00 77 THR A CA 1
ATOM 601 C C . THR A 1 77 ? 62.042 -10.638 -13.900 1.00 65.00 77 THR A C 1
ATOM 603 O O . THR A 1 77 ? 62.371 -10.472 -15.073 1.00 65.00 77 THR A O 1
ATOM 606 N N . ASN A 1 78 ? 62.782 -10.243 -12.869 1.00 48.94 78 ASN A N 1
ATOM 607 C CA . ASN A 1 78 ? 64.129 -9.685 -12.930 1.00 48.94 78 ASN A CA 1
ATOM 608 C C . ASN A 1 78 ? 65.129 -10.708 -13.518 1.00 48.94 78 ASN A C 1
ATOM 610 O O . ASN A 1 78 ? 65.258 -11.790 -12.935 1.00 48.94 78 ASN A O 1
ATOM 614 N N . PRO A 1 79 ? 65.867 -10.422 -14.607 1.00 56.41 79 PRO A N 1
ATOM 615 C CA . PRO A 1 79 ? 66.951 -11.291 -15.036 1.00 56.41 79 PRO A CA 1
ATOM 616 C C . PRO A 1 79 ? 68.238 -10.921 -14.288 1.00 56.41 79 PRO A C 1
ATOM 618 O O . PRO A 1 79 ? 68.776 -9.827 -14.436 1.00 56.41 79 PRO A O 1
ATOM 621 N N . ARG A 1 80 ? 68.748 -11.859 -13.484 1.00 45.84 80 ARG A N 1
ATOM 622 C CA . ARG A 1 80 ? 70.156 -11.865 -13.068 1.00 45.84 80 ARG A CA 1
ATOM 623 C C . ARG A 1 80 ? 71.005 -12.332 -14.249 1.00 45.84 80 ARG A C 1
ATOM 625 O O . ARG A 1 80 ? 70.742 -13.430 -14.735 1.00 45.84 80 ARG A O 1
ATOM 632 N N . HIS A 1 81 ? 72.002 -11.546 -14.644 1.00 49.84 81 HIS A N 1
ATOM 633 C CA . HIS A 1 81 ? 73.310 -11.989 -15.142 1.00 49.84 81 HIS A CA 1
ATOM 634 C C . HIS A 1 81 ? 74.348 -10.959 -14.698 1.00 49.84 81 HIS A C 1
ATOM 636 O O . HIS A 1 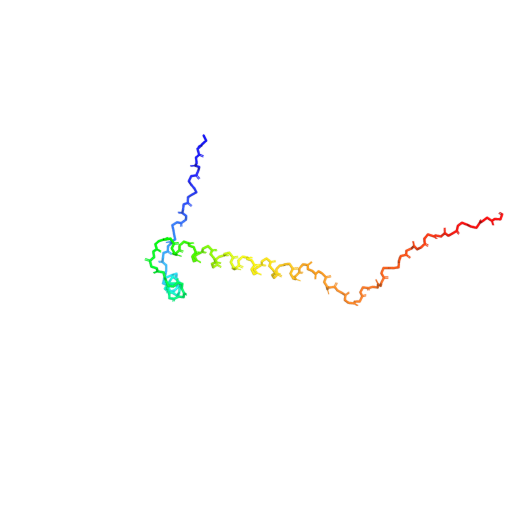81 ? 74.055 -9.751 -14.841 1.00 49.84 81 HIS A O 1
#

Sequence (81 aa):
MAKQQKEVHKVKMTDGKRAIIQQLFQEYDIESTSDIQDALKDLLGGTIKEMMEVEMDSHLGYENPNAPPMRTLAMGTNPRH